Protein AF-A0AAQ0MCU3-F1 (afdb_monomer)

Secondary structure (DSSP, 8-state):
----------HHHHHHHHHHHHHHHHHHHHHHHHHTT-S-HHHHHTS-HHHHHHHHHHHHHHHHHHT--

Radius of gyration: 18.8 Å; Cα contacts (8 Å, |Δi|>4): 23; chains: 1; bounding box: 42×24×60 Å

Foldseek 3Di:
DPPPPDPPCDPVNVVVVVLVVQQVLQVVLLVVCVVVVNPPSVVSSPDGPVVSVVVVVVVVVVVVVVVPD

Structure (mmCIF, N/CA/C/O backbone):
data_AF-A0AAQ0MCU3-F1
#
_entry.id   AF-A0AAQ0MCU3-F1
#
loop_
_atom_site.group_PDB
_atom_site.id
_atom_site.type_symbol
_atom_site.label_atom_id
_atom_site.label_alt_id
_atom_site.label_comp_id
_atom_site.label_asym_id
_atom_site.label_entity_id
_atom_site.label_seq_id
_atom_site.pdbx_PDB_ins_code
_atom_site.Cartn_x
_atom_site.Cartn_y
_atom_site.Cartn_z
_atom_site.occupancy
_atom_site.B_iso_or_equiv
_atom_site.auth_seq_id
_atom_site.auth_comp_id
_atom_site.auth_asym_id
_atom_site.auth_atom_id
_atom_site.pdbx_PDB_model_num
ATOM 1 N N . TYR A 1 1 ? 27.306 -17.222 -35.823 1.00 43.69 1 TYR A N 1
ATOM 2 C CA . TYR A 1 1 ? 27.729 -16.079 -34.997 1.00 43.69 1 TYR A CA 1
ATOM 3 C C . TYR A 1 1 ? 26.783 -16.006 -33.818 1.00 43.69 1 TYR A C 1
ATOM 5 O O . TYR A 1 1 ? 25.641 -15.611 -33.990 1.00 43.69 1 TYR A O 1
ATOM 13 N N . ALA A 1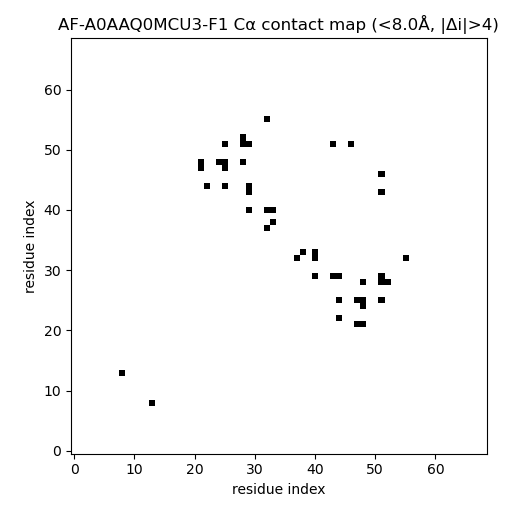 2 ? 27.226 -16.513 -32.669 1.00 61.47 2 ALA A N 1
ATOM 14 C CA . ALA A 1 2 ? 26.488 -16.454 -31.415 1.00 61.47 2 ALA A CA 1
ATOM 15 C C . ALA A 1 2 ? 26.817 -15.122 -30.740 1.00 61.47 2 ALA A C 1
ATOM 17 O O . ALA A 1 2 ? 27.725 -15.047 -29.927 1.00 61.47 2 ALA A O 1
ATOM 18 N N . ASN A 1 3 ? 26.126 -14.072 -31.164 1.00 56.31 3 ASN A N 1
ATOM 19 C CA . ASN A 1 3 ? 25.967 -12.859 -30.378 1.00 56.31 3 ASN A CA 1
ATOM 20 C C . ASN A 1 3 ? 24.458 -12.642 -30.343 1.00 56.31 3 ASN A C 1
ATOM 22 O O . ASN A 1 3 ? 23.912 -11.898 -31.152 1.00 56.31 3 ASN A O 1
ATOM 26 N N . GLU A 1 4 ? 23.775 -13.426 -29.508 1.00 53.91 4 GLU A N 1
ATOM 27 C CA . GLU A 1 4 ? 22.430 -13.072 -29.074 1.00 53.91 4 GLU A CA 1
ATOM 28 C C . GLU A 1 4 ? 22.595 -11.737 -28.356 1.00 53.91 4 GLU A C 1
ATOM 30 O O . GLU A 1 4 ? 23.135 -11.683 -27.251 1.00 53.91 4 GLU A O 1
ATOM 35 N N . ASP A 1 5 ? 22.271 -10.663 -29.074 1.00 63.88 5 ASP A N 1
ATOM 36 C CA . ASP A 1 5 ? 22.232 -9.298 -28.577 1.00 63.88 5 ASP A CA 1
ATOM 37 C C . ASP A 1 5 ? 21.318 -9.331 -27.349 1.00 63.88 5 ASP A C 1
ATOM 39 O O . ASP A 1 5 ? 20.092 -9.422 -27.460 1.00 63.88 5 ASP A O 1
ATOM 43 N N . LEU A 1 6 ? 21.931 -9.424 -26.165 1.00 66.50 6 LEU A N 1
ATOM 44 C CA . LEU A 1 6 ? 21.225 -9.320 -24.898 1.00 66.50 6 LEU A CA 1
ATOM 45 C C . LEU A 1 6 ? 20.362 -8.066 -25.010 1.00 66.50 6 LEU A C 1
ATOM 47 O O . LEU A 1 6 ? 20.911 -7.024 -25.379 1.00 66.50 6 LEU A O 1
ATOM 51 N N . PRO A 1 7 ? 19.048 -8.132 -24.729 1.00 65.88 7 PRO A N 1
ATOM 52 C CA . PRO A 1 7 ? 18.201 -6.964 -24.872 1.00 65.88 7 PRO A CA 1
ATOM 53 C C . PRO A 1 7 ? 18.810 -5.854 -24.020 1.00 65.88 7 PRO A C 1
ATOM 55 O O . PRO A 1 7 ? 18.895 -5.978 -22.796 1.00 65.88 7 PRO A O 1
ATOM 58 N N . VAL A 1 8 ? 19.298 -4.797 -24.673 1.00 64.81 8 VAL A N 1
ATOM 59 C CA . VAL A 1 8 ? 19.785 -3.604 -23.988 1.00 64.81 8 VAL A CA 1
ATOM 60 C C . VAL A 1 8 ? 18.566 -3.009 -23.300 1.00 64.81 8 VAL A C 1
ATOM 62 O O . VAL A 1 8 ? 17.764 -2.314 -23.920 1.00 64.81 8 VAL A O 1
ATOM 65 N N . LEU A 1 9 ? 18.381 -3.355 -22.025 1.00 69.00 9 LEU A N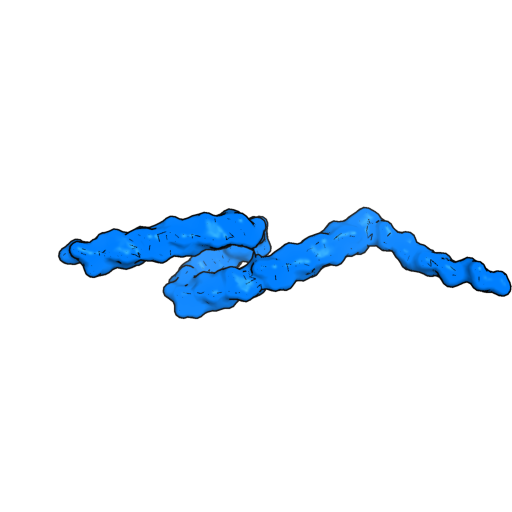 1
ATOM 66 C CA . LEU A 1 9 ? 17.355 -2.762 -21.183 1.00 69.00 9 LEU A CA 1
ATOM 67 C C . LEU A 1 9 ? 17.670 -1.269 -21.110 1.00 69.00 9 LEU A C 1
ATOM 69 O O . LEU A 1 9 ? 18.646 -0.860 -20.469 1.00 69.00 9 LEU A O 1
ATOM 73 N N . THR A 1 10 ? 16.872 -0.472 -21.817 1.00 82.38 10 THR A N 1
ATOM 74 C CA . THR A 1 10 ? 16.916 0.987 -21.740 1.00 82.38 10 THR A CA 1
ATOM 75 C C . THR A 1 10 ? 16.651 1.420 -20.296 1.00 82.38 10 THR A C 1
ATOM 77 O O . THR A 1 10 ? 16.088 0.657 -19.506 1.00 82.38 10 THR A O 1
ATOM 80 N N . GLU A 1 11 ? 17.068 2.629 -19.913 1.00 84.12 11 GLU A N 1
ATOM 81 C CA . GLU A 1 11 ? 16.804 3.152 -18.559 1.00 84.12 11 GLU A CA 1
ATOM 82 C C . GLU A 1 11 ? 15.312 3.056 -18.201 1.00 84.12 11 GLU A C 1
ATOM 84 O O . GLU A 1 11 ? 14.969 2.545 -17.138 1.00 84.12 11 GLU A O 1
ATOM 89 N N . GLU A 1 12 ? 14.440 3.356 -19.163 1.00 86.38 12 GLU A N 1
ATOM 90 C CA . GLU A 1 12 ? 12.984 3.249 -19.035 1.00 86.38 12 GLU A CA 1
ATOM 91 C C . GLU A 1 12 ? 12.500 1.813 -18.730 1.00 86.38 12 GLU A C 1
ATOM 93 O O . GLU A 1 12 ? 11.578 1.611 -17.938 1.00 86.38 12 GLU A O 1
ATOM 98 N N . GLN A 1 13 ? 13.143 0.782 -19.300 1.00 85.75 13 GLN A N 1
ATOM 99 C CA . GLN A 1 13 ? 12.828 -0.621 -18.985 1.00 85.75 13 GLN A CA 1
ATOM 100 C C . GLN A 1 13 ? 13.249 -0.987 -17.559 1.00 85.75 13 GLN A C 1
ATOM 102 O O . GLN A 1 13 ? 12.495 -1.657 -16.852 1.00 85.75 13 GLN A O 1
ATOM 107 N N . LYS A 1 14 ? 14.415 -0.511 -17.106 1.00 88.00 14 LYS A N 1
ATOM 108 C CA . LYS A 1 14 ? 14.883 -0.740 -15.730 1.00 88.00 14 LYS A CA 1
ATOM 109 C 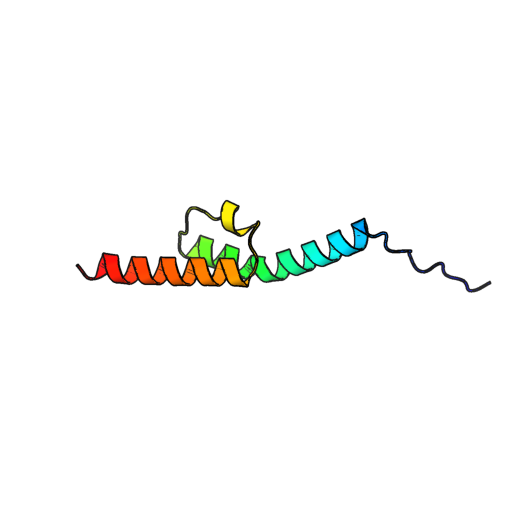C . LYS A 1 14 ? 13.972 -0.064 -14.709 1.00 88.00 14 LYS A C 1
ATOM 111 O O . LYS A 1 14 ? 13.648 -0.671 -13.690 1.00 88.00 14 LYS A O 1
ATOM 116 N N . GLU A 1 15 ? 13.533 1.161 -14.989 1.00 89.81 15 GLU A N 1
ATOM 117 C CA . GLU A 1 15 ? 12.556 1.874 -14.160 1.00 89.81 15 GLU A CA 1
ATOM 118 C C . GLU A 1 15 ? 11.213 1.136 -14.123 1.00 89.81 15 GLU A C 1
ATOM 120 O O . GLU A 1 15 ? 10.637 0.963 -13.050 1.00 89.81 15 GLU A O 1
ATOM 125 N N . LEU A 1 16 ? 10.749 0.609 -15.261 1.00 90.81 16 LEU A N 1
ATOM 126 C CA . LEU A 1 16 ? 9.521 -0.183 -15.328 1.00 90.81 16 LEU A CA 1
ATOM 127 C C . LEU A 1 16 ? 9.617 -1.490 -14.527 1.00 90.81 16 LEU A C 1
ATOM 129 O O . LEU A 1 16 ? 8.658 -1.871 -13.852 1.00 90.81 16 LEU A O 1
ATOM 133 N N . GLU A 1 17 ? 10.741 -2.204 -14.595 1.00 91.19 17 GLU A N 1
ATOM 134 C CA . GLU A 1 17 ? 10.972 -3.409 -13.790 1.00 91.19 17 GLU A CA 1
ATOM 135 C C . GLU A 1 17 ? 11.036 -3.092 -12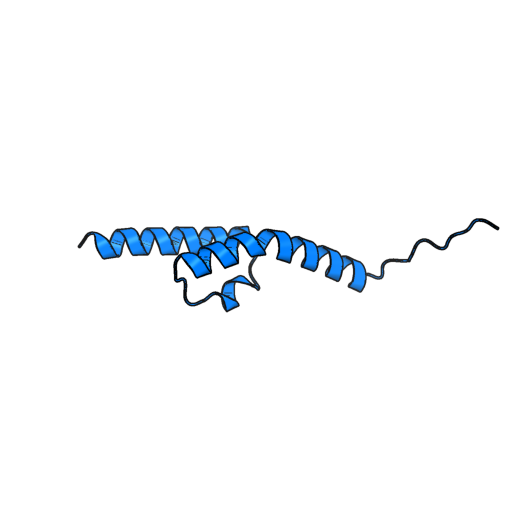.291 1.00 91.19 17 GLU A C 1
ATOM 137 O O . GLU A 1 17 ? 10.425 -3.804 -11.485 1.00 91.19 17 GLU A O 1
ATOM 142 N N . ALA A 1 18 ? 11.701 -1.997 -11.914 1.00 90.38 18 ALA A N 1
ATOM 143 C CA . ALA A 1 18 ? 11.744 -1.522 -10.536 1.00 90.38 18 ALA A CA 1
ATOM 144 C C . ALA A 1 18 ? 10.348 -1.130 -10.024 1.00 90.38 18 ALA A C 1
ATOM 146 O O . ALA A 1 18 ? 9.963 -1.532 -8.923 1.00 90.38 18 ALA A O 1
ATOM 147 N N . GLU A 1 19 ? 9.552 -0.423 -10.831 1.00 90.94 19 GLU A N 1
ATOM 148 C CA . GLU A 1 19 ? 8.183 -0.050 -10.473 1.00 90.94 19 GLU A CA 1
ATOM 149 C C . GLU A 1 19 ? 7.280 -1.285 -10.370 1.00 90.94 19 GLU A C 1
ATOM 151 O O . GLU A 1 19 ? 6.535 -1.422 -9.404 1.00 90.94 19 GLU A O 1
ATOM 156 N N . LYS A 1 20 ? 7.391 -2.260 -11.282 1.00 91.88 20 LYS A N 1
ATOM 157 C CA . LYS A 1 20 ? 6.673 -3.546 -11.168 1.00 91.88 20 LYS A CA 1
ATOM 158 C C . LYS A 1 20 ? 7.002 -4.269 -9.863 1.00 91.88 20 LYS A C 1
ATOM 160 O O . LYS A 1 20 ? 6.097 -4.783 -9.199 1.00 91.88 20 LYS A O 1
ATOM 165 N N . GLN A 1 21 ? 8.280 -4.310 -9.490 1.00 91.81 21 GLN A N 1
ATOM 166 C CA . GLN A 1 21 ? 8.714 -4.934 -8.243 1.00 91.81 21 GLN A CA 1
ATOM 167 C C . GLN A 1 21 ? 8.149 -4.187 -7.031 1.00 91.81 21 GLN A C 1
ATOM 169 O O . GLN A 1 21 ? 7.572 -4.808 -6.136 1.00 91.81 21 GLN A O 1
ATOM 174 N N . ARG A 1 22 ? 8.223 -2.855 -7.039 1.00 91.75 22 ARG A N 1
ATOM 175 C CA . ARG A 1 22 ? 7.637 -1.997 -6.008 1.00 91.75 22 ARG A CA 1
ATOM 176 C C . ARG A 1 22 ? 6.132 -2.226 -5.873 1.00 91.75 22 ARG A C 1
ATOM 178 O O . ARG A 1 22 ? 5.654 -2.446 -4.761 1.00 91.75 22 ARG A O 1
ATOM 185 N N . LEU A 1 23 ? 5.396 -2.255 -6.986 1.00 91.62 23 LEU A N 1
ATOM 186 C CA . LEU A 1 23 ? 3.960 -2.540 -7.024 1.00 91.62 23 LEU A CA 1
ATOM 187 C C . LEU A 1 23 ? 3.640 -3.897 -6.395 1.00 91.62 23 LEU A C 1
ATOM 189 O O . LEU A 1 23 ? 2.699 -3.999 -5.608 1.00 91.62 23 LEU A O 1
ATOM 193 N N . ARG A 1 24 ? 4.444 -4.929 -6.675 1.00 93.25 24 ARG A N 1
ATOM 194 C CA . ARG A 1 24 ? 4.291 -6.259 -6.069 1.00 93.25 24 ARG A CA 1
ATOM 195 C C . ARG A 1 24 ? 4.494 -6.235 -4.553 1.00 93.25 24 ARG A C 1
ATOM 197 O O . ARG A 1 24 ? 3.793 -6.948 -3.838 1.00 93.25 24 ARG A O 1
ATOM 204 N N . GLU A 1 25 ? 5.421 -5.421 -4.057 1.00 93.38 25 GLU A N 1
ATOM 205 C CA . GLU A 1 25 ? 5.658 -5.272 -2.620 1.00 93.38 25 GLU A CA 1
ATOM 206 C C . GLU A 1 25 ? 4.548 -4.500 -1.899 1.00 93.38 25 GLU A C 1
ATOM 208 O O . GLU A 1 25 ? 4.210 -4.842 -0.763 1.00 93.38 25 GLU A O 1
ATOM 213 N N . ILE A 1 26 ? 3.974 -3.472 -2.535 1.00 94.25 26 ILE A N 1
ATOM 214 C CA . ILE A 1 26 ? 2.937 -2.632 -1.914 1.00 94.25 26 ILE A CA 1
ATOM 215 C C . ILE A 1 26 ? 1.516 -3.180 -2.090 1.00 94.25 26 ILE A C 1
ATOM 217 O O . ILE A 1 26 ? 0.668 -2.937 -1.234 1.00 94.25 26 ILE A O 1
ATOM 221 N N . GLN A 1 27 ? 1.252 -3.961 -3.143 1.00 93.75 27 GLN A N 1
ATOM 222 C CA . GLN A 1 27 ? -0.025 -4.638 -3.417 1.00 93.75 27 GLN A CA 1
ATOM 223 C C . GLN A 1 27 ? -0.666 -5.302 -2.184 1.00 93.75 27 GLN A C 1
ATOM 225 O O . GLN A 1 27 ? -1.823 -4.995 -1.883 1.00 93.75 27 GLN A O 1
ATOM 230 N N . PRO A 1 28 ? 0.033 -6.172 -1.423 1.00 95.12 28 PRO A N 1
ATOM 231 C CA . PRO A 1 28 ? -0.562 -6.800 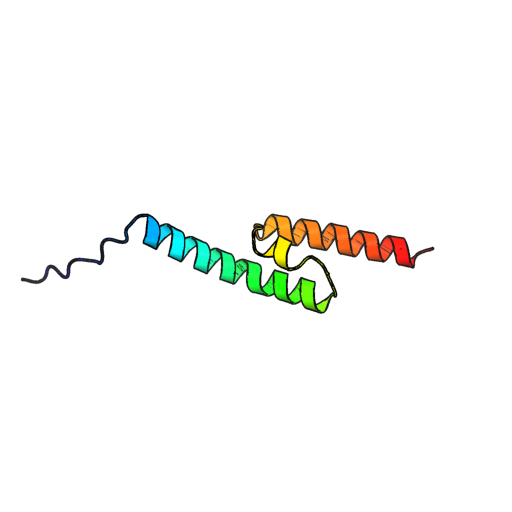-0.244 1.00 95.12 28 PRO A CA 1
ATOM 232 C C . PRO A 1 28 ? -0.905 -5.793 0.863 1.00 95.12 28 PRO A C 1
ATOM 234 O O . PRO A 1 28 ? -1.874 -5.998 1.592 1.00 95.12 28 PRO A O 1
ATOM 237 N N . LEU A 1 29 ? -0.149 -4.698 0.988 1.00 94.00 29 LEU A N 1
ATOM 238 C CA . LEU A 1 29 ? -0.406 -3.653 1.984 1.00 94.00 29 LEU A CA 1
ATOM 239 C C . LEU A 1 29 ? -1.636 -2.830 1.614 1.00 94.00 29 LEU A C 1
ATOM 241 O O . LEU A 1 29 ? -2.474 -2.569 2.471 1.00 94.00 29 LEU A O 1
ATOM 245 N N . ILE A 1 30 ? -1.766 -2.486 0.334 1.00 94.00 30 ILE A N 1
ATOM 246 C CA . ILE A 1 30 ? -2.943 -1.810 -0.212 1.00 94.00 30 ILE A CA 1
ATOM 247 C C . ILE A 1 30 ? -4.190 -2.667 0.007 1.00 94.00 30 ILE A C 1
ATOM 249 O O . ILE A 1 30 ? -5.183 -2.179 0.537 1.00 94.00 30 ILE A O 1
ATOM 253 N N . LYS A 1 31 ? -4.119 -3.963 -0.319 1.00 94.69 31 LYS A N 1
ATOM 254 C CA . LYS A 1 31 ? -5.231 -4.893 -0.101 1.00 94.69 31 LYS A CA 1
ATOM 255 C C . LYS A 1 31 ? -5.623 -4.977 1.375 1.00 94.69 31 LYS A C 1
ATOM 257 O O . LYS A 1 31 ? -6.804 -4.995 1.700 1.00 94.69 31 LYS A O 1
ATOM 262 N N . ARG A 1 32 ? -4.640 -4.993 2.279 1.00 9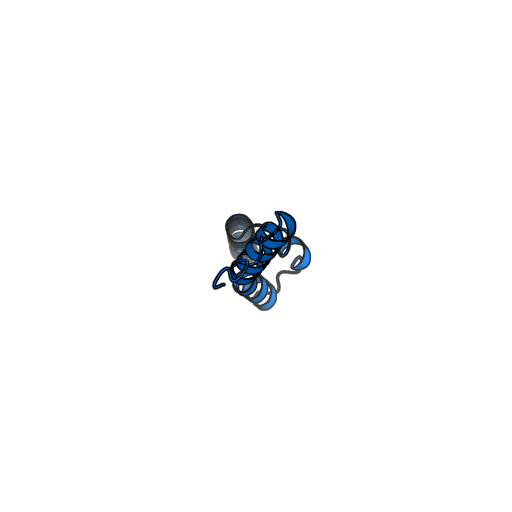3.81 32 ARG A N 1
ATOM 263 C CA . ARG A 1 32 ? -4.896 -4.969 3.723 1.00 93.81 32 ARG A CA 1
ATOM 264 C C . ARG A 1 32 ? -5.565 -3.665 4.164 1.00 93.81 32 ARG A C 1
ATOM 266 O O . ARG A 1 32 ? -6.481 -3.716 4.975 1.00 93.81 32 ARG A O 1
ATOM 273 N N . ALA A 1 33 ? -5.125 -2.520 3.643 1.00 93.12 33 ALA A N 1
ATOM 274 C CA . ALA A 1 33 ? -5.741 -1.226 3.922 1.00 93.12 33 ALA A CA 1
ATOM 275 C C . ALA A 1 33 ? -7.209 -1.193 3.460 1.00 93.12 33 ALA A C 1
ATOM 277 O O . ALA A 1 33 ? -8.079 -0.776 4.218 1.00 93.12 33 ALA A O 1
ATOM 278 N N . GLU A 1 34 ? -7.493 -1.718 2.265 1.00 93.50 34 GLU A N 1
ATOM 279 C CA . GLU A 1 34 ? -8.852 -1.828 1.717 1.00 93.50 34 GLU A CA 1
ATOM 280 C C . GLU A 1 34 ? -9.745 -2.720 2.591 1.00 93.50 34 GLU A C 1
ATOM 282 O O . GLU A 1 34 ? -10.853 -2.330 2.946 1.00 93.50 34 GLU A O 1
ATOM 287 N N . GLN A 1 35 ? -9.236 -3.877 3.026 1.00 93.88 35 GLN A N 1
ATOM 288 C CA . GLN A 1 35 ? -9.951 -4.782 3.935 1.00 93.88 35 GLN A CA 1
ATOM 289 C C . GLN A 1 35 ? -10.245 -4.163 5.305 1.00 93.88 35 GLN A C 1
ATOM 291 O O . GLN A 1 35 ? -11.239 -4.511 5.936 1.00 93.88 35 GLN A O 1
ATOM 296 N N . LEU A 1 36 ? -9.379 -3.264 5.772 1.00 91.56 36 LEU A N 1
ATOM 297 C CA . LEU A 1 36 ? -9.578 -2.524 7.015 1.00 91.56 36 LEU A CA 1
ATOM 298 C C . LEU A 1 36 ? -10.540 -1.336 6.849 1.00 91.56 36 LEU A C 1
ATOM 300 O O . LEU A 1 36 ? -10.895 -0.712 7.842 1.00 91.56 36 LEU A O 1
ATOM 304 N N . GLY A 1 37 ? -10.982 -1.031 5.625 1.00 92.00 37 GLY A N 1
ATOM 305 C CA . GLY A 1 37 ? -11.866 0.098 5.339 1.00 92.00 37 GLY A CA 1
ATOM 306 C C . GLY A 1 37 ? -11.142 1.441 5.233 1.00 92.00 37 GLY A C 1
ATOM 307 O O . GLY A 1 37 ? -11.775 2.489 5.353 1.00 92.00 37 GLY A O 1
ATOM 308 N N . TYR A 1 38 ? -9.824 1.440 5.009 1.00 93.00 38 TYR A N 1
ATOM 309 C CA . TYR A 1 38 ? -9.070 2.672 4.793 1.00 93.00 38 TYR A CA 1
ATOM 310 C C . TYR A 1 38 ? -9.546 3.363 3.510 1.00 93.00 38 TYR A C 1
ATOM 312 O O . TYR A 1 38 ? -9.452 2.801 2.423 1.00 93.00 38 TYR A O 1
ATOM 320 N N . GLN A 1 39 ? -10.047 4.595 3.617 1.00 88.94 39 GLN A N 1
ATOM 321 C CA . GLN A 1 39 ? -10.691 5.275 2.487 1.00 88.94 39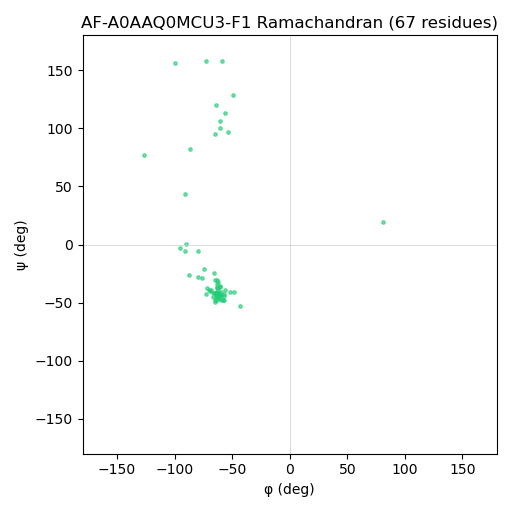 GLN A CA 1
ATOM 322 C C . GLN A 1 39 ? -9.691 5.814 1.447 1.00 88.94 39 GLN A C 1
ATOM 324 O O . GLN A 1 39 ? -9.997 5.860 0.258 1.00 88.94 39 GLN A O 1
ATOM 329 N N . ASN A 1 40 ? -8.468 6.172 1.854 1.00 91.50 40 ASN A N 1
ATOM 330 C CA . ASN A 1 40 ? -7.498 6.855 0.986 1.00 91.50 40 ASN A CA 1
ATOM 331 C C . ASN A 1 40 ? -6.563 5.893 0.229 1.00 91.50 40 ASN A C 1
ATOM 333 O O . ASN A 1 40 ? -5.360 6.140 0.128 1.00 91.50 40 A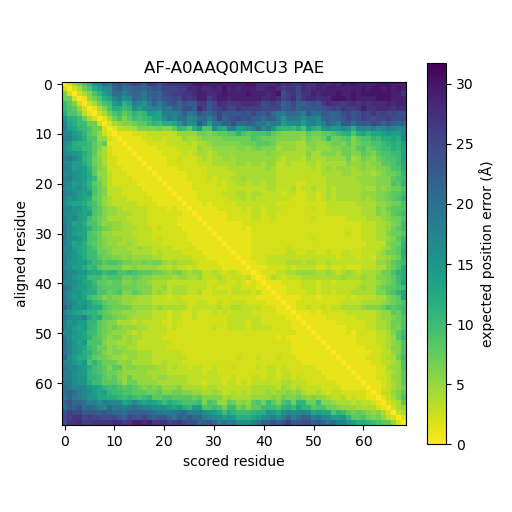SN A O 1
ATOM 337 N N . ILE A 1 41 ? -7.094 4.798 -0.324 1.00 92.56 41 ILE A N 1
ATOM 338 C CA . ILE A 1 41 ? -6.304 3.761 -1.018 1.00 92.56 41 ILE A CA 1
ATOM 339 C C . ILE A 1 41 ? -5.469 4.318 -2.173 1.00 92.56 41 ILE A C 1
ATOM 341 O O . ILE A 1 41 ? -4.322 3.911 -2.359 1.00 92.56 41 ILE A O 1
ATOM 345 N N . ASP A 1 42 ? -6.006 5.269 -2.934 1.00 91.12 42 ASP A N 1
ATOM 346 C CA . ASP A 1 42 ? -5.301 5.826 -4.091 1.00 91.12 42 ASP A CA 1
ATOM 347 C C . ASP A 1 42 ? -4.004 6.545 -3.685 1.00 91.12 42 ASP A C 1
ATOM 349 O O . ASP A 1 42 ? -2.969 6.406 -4.335 1.00 91.12 42 ASP A O 1
ATOM 353 N N . SER A 1 43 ? -4.011 7.182 -2.508 1.00 90.88 43 SER A N 1
ATOM 354 C CA . SER A 1 43 ? -2.820 7.817 -1.938 1.00 90.88 43 SER A CA 1
ATOM 355 C C . SER A 1 43 ? -1.716 6.817 -1.572 1.00 90.88 43 SER A C 1
ATOM 357 O O . SER A 1 43 ? -0.545 7.192 -1.538 1.00 90.88 43 SER A O 1
ATOM 359 N N . LEU A 1 44 ? -2.063 5.547 -1.321 1.00 91.44 44 LEU A N 1
ATOM 360 C CA . LEU A 1 44 ? -1.111 4.494 -0.964 1.00 91.44 44 LEU A CA 1
ATOM 361 C C . LEU A 1 44 ? -0.375 3.939 -2.188 1.00 91.44 44 LEU A C 1
ATOM 363 O O . LEU A 1 44 ? 0.770 3.520 -2.057 1.00 91.44 44 LEU A O 1
ATOM 367 N N . LYS A 1 45 ? -0.982 3.972 -3.383 1.00 89.69 45 LYS A N 1
ATOM 368 C CA . LYS A 1 45 ? -0.377 3.440 -4.623 1.00 89.69 45 LYS A CA 1
ATOM 369 C C . LYS A 1 45 ? 0.916 4.160 -5.007 1.00 89.69 45 LYS A C 1
ATOM 371 O O . LYS A 1 45 ? 1.837 3.546 -5.533 1.00 89.69 45 LYS A O 1
ATOM 376 N N . ASN A 1 46 ? 0.999 5.450 -4.691 1.00 90.44 46 ASN A N 1
ATOM 377 C CA . ASN A 1 46 ? 2.169 6.277 -4.977 1.00 90.44 46 ASN A CA 1
ATOM 378 C C . ASN A 1 46 ? 3.195 6.287 -3.836 1.00 90.44 46 ASN A C 1
ATOM 380 O O . ASN A 1 46 ? 4.240 6.919 -3.970 1.00 90.44 46 ASN A O 1
ATOM 384 N N . LYS A 1 47 ? 2.950 5.566 -2.738 1.00 92.81 47 LYS A N 1
ATOM 385 C CA . LYS A 1 47 ? 3.821 5.539 -1.557 1.00 92.81 47 LYS A CA 1
ATOM 386 C C . LYS A 1 47 ? 4.715 4.313 -1.520 1.00 92.81 47 LYS A C 1
ATOM 388 O O . LYS A 1 47 ? 4.438 3.274 -2.110 1.00 92.81 47 LYS A O 1
ATOM 393 N N . THR A 1 48 ? 5.832 4.433 -0.817 1.00 92.94 48 THR A N 1
ATOM 394 C CA . THR A 1 48 ? 6.704 3.288 -0.545 1.00 92.94 48 THR A CA 1
ATOM 395 C C . THR A 1 48 ? 6.072 2.348 0.481 1.00 92.94 48 THR A C 1
ATOM 397 O O . THR A 1 48 ? 5.262 2.749 1.316 1.00 92.94 48 THR A O 1
ATOM 400 N N . LYS A 1 49 ? 6.505 1.083 0.493 1.00 92.69 49 LYS A N 1
ATOM 401 C CA . LYS A 1 49 ? 6.115 0.091 1.509 1.00 92.69 49 LYS A CA 1
ATOM 402 C C . LYS A 1 49 ? 6.248 0.611 2.945 1.00 92.69 49 LYS A C 1
ATOM 404 O O . LYS A 1 49 ? 5.371 0.355 3.772 1.00 92.69 49 LYS A O 1
ATOM 409 N N . LYS A 1 50 ? 7.328 1.345 3.237 1.00 94.12 50 LYS A N 1
ATOM 410 C CA . LYS A 1 50 ? 7.575 1.928 4.561 1.00 94.12 50 LYS A CA 1
ATOM 411 C C . LYS A 1 50 ? 6.517 2.970 4.911 1.00 94.12 50 LYS A C 1
ATOM 413 O O . LYS A 1 50 ? 5.924 2.872 5.977 1.00 94.12 50 LYS A O 1
ATOM 418 N N . GLU A 1 51 ? 6.246 3.908 4.009 1.00 95.00 51 GLU A N 1
ATOM 419 C CA . GLU A 1 51 ? 5.227 4.942 4.222 1.00 95.00 51 GLU A CA 1
ATOM 420 C C . GLU A 1 51 ? 3.825 4.356 4.377 1.00 95.00 51 GLU A C 1
ATOM 422 O O . GLU A 1 51 ? 3.098 4.757 5.278 1.00 95.00 51 GLU A O 1
ATOM 427 N N . ILE A 1 52 ? 3.445 3.381 3.543 1.00 94.62 52 ILE A N 1
ATOM 428 C CA . ILE A 1 52 ? 2.142 2.711 3.669 1.00 94.62 52 ILE A CA 1
ATOM 429 C C . ILE A 1 52 ? 2.030 2.046 5.043 1.00 94.62 52 ILE A C 1
ATOM 431 O O . ILE A 1 52 ? 1.013 2.179 5.716 1.00 94.62 52 ILE A O 1
ATOM 435 N N . THR A 1 53 ? 3.085 1.356 5.484 1.00 94.19 53 THR A N 1
ATOM 436 C CA . THR A 1 53 ? 3.105 0.697 6.797 1.00 94.19 53 THR A CA 1
ATOM 437 C C . THR A 1 53 ? 2.975 1.705 7.938 1.00 94.19 53 THR A C 1
ATOM 439 O O . THR A 1 53 ? 2.238 1.454 8.888 1.00 94.19 53 THR A O 1
ATOM 442 N N . ASP A 1 54 ? 3.665 2.840 7.839 1.00 96.12 54 ASP A N 1
ATOM 443 C CA . ASP A 1 54 ? 3.631 3.905 8.841 1.00 96.12 54 ASP A CA 1
ATOM 444 C C . ASP A 1 54 ? 2.234 4.537 8.949 1.00 96.12 54 ASP A C 1
ATOM 446 O O . ASP A 1 54 ? 1.655 4.582 10.034 1.00 96.12 54 ASP A O 1
ATOM 450 N N . ILE A 1 55 ? 1.630 4.883 7.806 1.00 94.88 55 ILE A N 1
ATOM 451 C CA . ILE A 1 55 ? 0.255 5.397 7.724 1.00 94.88 55 ILE A CA 1
ATOM 452 C C . ILE A 1 55 ? -0.732 4.408 8.337 1.00 94.88 55 ILE A C 1
ATOM 454 O O . ILE A 1 55 ? -1.567 4.796 9.150 1.00 94.88 55 ILE A O 1
ATOM 458 N N . MET A 1 56 ? -0.629 3.127 7.977 1.00 93.12 56 MET A N 1
ATOM 459 C CA . MET A 1 56 ? -1.517 2.096 8.509 1.00 93.12 56 MET A CA 1
ATOM 460 C C . MET A 1 56 ? -1.365 1.932 10.019 1.00 93.12 56 MET A C 1
ATOM 462 O O . MET A 1 56 ? -2.356 1.711 10.709 1.00 93.12 56 MET A O 1
ATOM 466 N N . LYS A 1 57 ? -0.142 2.052 10.544 1.00 94.44 57 LYS A N 1
ATOM 467 C CA . LYS A 1 57 ? 0.120 1.967 11.981 1.00 94.44 57 LYS A CA 1
ATOM 468 C C . LYS A 1 57 ? -0.510 3.138 12.735 1.00 94.44 57 LYS A C 1
ATOM 4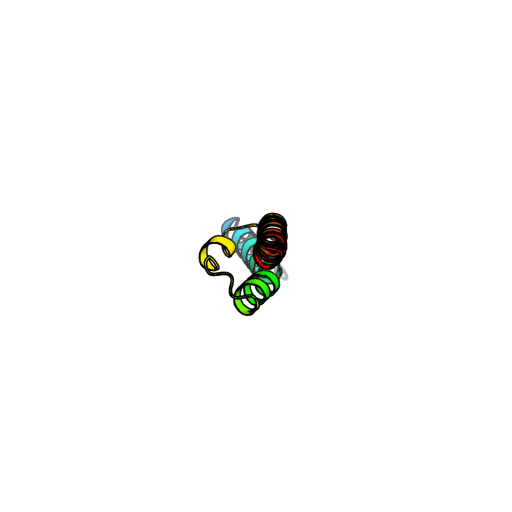70 O O . LYS A 1 57 ? -1.149 2.909 13.756 1.00 94.44 57 LYS A O 1
ATOM 475 N N . ILE A 1 58 ? -0.356 4.361 12.224 1.00 94.56 58 ILE A N 1
ATOM 476 C CA . ILE A 1 58 ? -0.968 5.563 12.811 1.00 94.56 58 ILE A CA 1
ATOM 477 C C . ILE A 1 58 ? -2.491 5.451 12.762 1.00 94.56 58 ILE A C 1
ATOM 479 O O . ILE A 1 58 ? -3.147 5.647 13.777 1.00 94.56 58 ILE A O 1
ATOM 483 N N . TRP A 1 59 ? -3.047 5.079 11.609 1.00 92.44 59 TRP A N 1
ATOM 484 C CA . TRP A 1 59 ? -4.491 4.948 11.429 1.00 92.44 59 TRP A CA 1
ATOM 485 C C . TRP A 1 59 ? -5.108 3.898 12.367 1.00 92.44 59 TRP A C 1
ATOM 487 O O . TRP A 1 59 ? -6.139 4.154 12.982 1.00 92.44 59 TRP A O 1
ATOM 497 N N . LEU A 1 60 ? -4.458 2.739 12.531 1.00 91.50 60 LEU A N 1
ATOM 498 C CA . LEU A 1 60 ? -4.898 1.719 13.489 1.00 91.50 60 LEU A CA 1
ATOM 499 C C . LEU A 1 60 ? -4.847 2.234 14.932 1.00 91.50 60 LEU A C 1
ATOM 501 O O . LEU A 1 60 ? -5.813 2.054 15.665 1.00 91.50 60 LEU A O 1
ATOM 505 N N . ALA A 1 61 ? -3.764 2.915 15.315 1.00 93.00 61 ALA A N 1
ATOM 506 C CA . ALA A 1 61 ? -3.642 3.493 16.649 1.00 93.00 61 ALA A CA 1
ATOM 507 C C . ALA A 1 61 ? -4.724 4.556 16.914 1.00 93.00 61 ALA A C 1
ATOM 509 O O . ALA A 1 61 ? -5.284 4.591 18.005 1.00 93.00 61 ALA A O 1
ATOM 510 N N . GLN A 1 62 ? -5.064 5.378 15.912 1.00 89.69 62 GLN A N 1
ATOM 511 C CA . GLN A 1 62 ? -6.166 6.341 16.010 1.00 89.69 62 GLN A CA 1
ATOM 512 C C . GLN A 1 62 ? -7.511 5.642 16.242 1.00 89.69 62 GLN A C 1
ATOM 514 O O . GLN A 1 62 ? -8.238 6.005 17.162 1.00 89.69 62 GLN A O 1
ATOM 519 N N . GLN A 1 63 ? -7.799 4.577 15.490 1.00 85.81 63 GLN A N 1
ATOM 520 C CA . GLN A 1 63 ? -9.017 3.782 15.677 1.00 85.81 63 GLN A CA 1
ATOM 521 C C . GLN A 1 63 ? -9.116 3.151 17.073 1.00 85.81 63 GLN A C 1
ATOM 523 O O . GLN A 1 63 ? -10.216 3.024 17.608 1.00 85.81 63 GLN A O 1
ATOM 528 N N . GLU A 1 64 ? -7.991 2.736 17.662 1.00 84.69 64 GLU A N 1
ATOM 529 C CA . GLU A 1 64 ? -7.955 2.219 19.034 1.00 84.69 64 GLU A CA 1
ATOM 530 C C . GLU A 1 64 ? -8.204 3.324 20.068 1.00 84.69 64 GLU A C 1
ATOM 532 O O . GLU A 1 64 ? -8.935 3.089 21.028 1.00 84.69 64 GLU A O 1
ATOM 537 N N . THR A 1 65 ? -7.666 4.531 19.861 1.00 85.06 65 THR A N 1
ATOM 538 C CA . THR A 1 65 ? -7.938 5.675 20.747 1.00 85.06 65 THR A CA 1
ATOM 539 C C . THR A 1 65 ? -9.384 6.163 20.655 1.00 85.06 65 THR A C 1
ATOM 541 O O . THR A 1 65 ? -9.984 6.450 21.682 1.00 85.06 65 THR A O 1
ATOM 544 N N . GLU A 1 66 ? -9.979 6.190 19.458 1.00 75.38 66 GLU A N 1
ATOM 545 C CA . GLU A 1 66 ? -11.346 6.688 19.234 1.00 75.38 66 GLU A CA 1
ATOM 546 C C . GLU A 1 66 ? -12.442 5.729 19.731 1.00 75.38 66 GLU A C 1
ATOM 548 O O . GLU A 1 66 ? -13.571 6.151 19.956 1.00 75.38 66 GLU A O 1
ATOM 553 N N . LYS A 1 67 ? -12.143 4.433 19.896 1.00 66.12 67 LYS A N 1
ATOM 554 C CA . LYS A 1 67 ? -13.090 3.432 20.433 1.00 66.12 67 LYS A CA 1
ATOM 555 C C . LYS A 1 67 ? -13.019 3.266 21.955 1.00 66.12 67 LYS A C 1
ATOM 557 O O . LYS A 1 67 ? -13.779 2.468 22.501 1.00 66.12 67 LYS A O 1
ATOM 562 N N . GLY A 1 68 ? -12.065 3.931 22.609 1.00 59.66 68 GLY A N 1
ATOM 563 C CA . GLY A 1 68 ? -11.802 3.827 24.046 1.00 59.66 68 GLY A CA 1
ATOM 564 C C . GLY A 1 68 ? -12.463 4.904 24.914 1.00 59.66 68 GLY A C 1
ATOM 565 O O . GLY A 1 68 ? -12.321 4.830 26.135 1.00 59.66 68 GLY A O 1
ATOM 566 N N . GLU A 1 69 ? -13.161 5.870 24.312 1.00 50.56 69 GLU A N 1
ATOM 567 C CA . GLU A 1 69 ? -14.017 6.870 24.980 1.00 50.56 69 GLU A CA 1
ATOM 568 C C . GLU A 1 69 ? -15.503 6.513 24.838 1.00 50.56 69 GLU A C 1
ATOM 570 O O . GLU A 1 69 ? -16.253 6.768 25.809 1.00 50.56 69 GLU A O 1
#

Organism: NCBI:txid2282419

Solvent-accessible surface area (backbone atoms only — not comparable to full-atom values): 4221 Å² total; per-residue (Å²): 133,94,69,80,74,68,80,79,70,46,72,69,51,51,51,50,53,51,49,51,52,51,49,64,65,33,48,63,56,52,53,50,39,52,74,72,64,50,84,66,55,75,68,45,74,83,45,53,61,67,55,44,52,49,54,52,52,53,53,52,52,49,54,55,58,70,72,73,116

Sequence (69 aa):
YANEDLPVLTEEQKELEAEKQRLREIQPLIKRAEQLGYQNIDSLKNKTKKEITDIMKIWLAQQETEKGE

Mean predicted aligned error: 7.67 Å

pLDDT: mean 85.88, std 12.65, range [43.69, 96.12]